Protein AF-A0A1R2AL70-F1 (afdb_monomer_lite)

Secondary structure (DSSP, 8-state):
--S-GGGT--GGG---HHHHHHHHHHHTSB--TTTS---SS-----HHHHTS-SB--S---PPPTT-HHHHHHHHTTS---------SHHHHS--SS--

Structure (mmCIF, N/CA/C/O backbone):
data_AF-A0A1R2AL70-F1
#
_entry.id   AF-A0A1R2AL70-F1
#
loop_
_atom_site.group_PDB
_atom_site.id
_atom_site.type_symbol
_atom_site.label_atom_id
_atom_site.label_alt_id
_atom_site.label_comp_id
_atom_site.label_asym_id
_atom_site.label_entity_id
_atom_site.label_seq_id
_atom_site.pdbx_PDB_ins_code
_atom_site.Cartn_x
_atom_site.Cartn_y
_atom_site.Cartn_z
_atom_site.occupancy
_atom_site.B_iso_or_equiv
_atom_site.auth_seq_id
_atom_site.auth_comp_id
_atom_site.auth_asym_id
_atom_site.auth_atom_id
_atom_site.pdbx_PDB_model_num
ATOM 1 N N . MET A 1 1 ? -10.152 1.666 2.012 1.00 96.62 1 MET A N 1
ATOM 2 C CA . MET A 1 1 ? -11.277 2.057 1.133 1.00 96.62 1 MET A CA 1
ATOM 3 C C . MET A 1 1 ? -12.209 3.032 1.834 1.00 96.62 1 MET A C 1
ATOM 5 O O . MET A 1 1 ? -12.185 4.211 1.509 1.00 96.62 1 MET A O 1
ATOM 9 N N . ASP A 1 2 ? -12.955 2.576 2.838 1.00 98.06 2 ASP A N 1
ATOM 10 C CA . ASP A 1 2 ? -14.049 3.355 3.439 1.00 98.06 2 ASP A CA 1
ATOM 11 C C . ASP A 1 2 ? -13.580 4.586 4.229 1.00 98.06 2 ASP A C 1
ATOM 13 O O . ASP A 1 2 ? -14.243 5.620 4.236 1.00 98.06 2 ASP A O 1
ATOM 17 N N . CYS A 1 3 ? -12.422 4.488 4.888 1.00 97.88 3 CYS A N 1
ATOM 18 C CA . CYS A 1 3 ? -11.975 5.476 5.876 1.00 97.88 3 CYS A CA 1
ATOM 19 C C . CYS A 1 3 ? -10.895 6.449 5.384 1.00 97.88 3 CYS A C 1
ATOM 21 O O . CYS A 1 3 ? -10.671 7.483 6.008 1.00 97.88 3 CYS A O 1
ATOM 23 N N . SER A 1 4 ? -10.231 6.165 4.261 1.00 98.06 4 SER A N 1
ATOM 24 C CA . SER A 1 4 ? -9.079 6.954 3.798 1.00 98.06 4 SER A CA 1
ATOM 25 C C . SER A 1 4 ? -9.448 8.078 2.821 1.00 98.06 4 SER A C 1
ATOM 27 O O . SER A 1 4 ? -8.560 8.647 2.192 1.00 98.06 4 SER A O 1
ATOM 29 N N . ARG A 1 5 ? -10.739 8.407 2.655 1.00 96.69 5 ARG A N 1
ATOM 30 C CA . ARG A 1 5 ? -11.178 9.423 1.677 1.00 96.69 5 ARG A CA 1
ATOM 31 C C . ARG A 1 5 ? -10.672 10.824 1.990 1.00 96.69 5 ARG A C 1
ATOM 33 O O . ARG A 1 5 ? -10.210 11.520 1.096 1.00 96.69 5 ARG A O 1
ATOM 40 N N . ALA A 1 6 ? -10.658 11.188 3.271 1.00 96.75 6 ALA A N 1
ATOM 41 C CA . ALA A 1 6 ? -10.107 12.462 3.737 1.00 96.75 6 ALA A CA 1
ATOM 42 C C . ALA A 1 6 ? -8.599 12.623 3.450 1.00 96.75 6 ALA A C 1
ATOM 44 O O . ALA A 1 6 ? -8.083 13.730 3.529 1.00 96.75 6 ALA A O 1
ATOM 45 N N . TYR A 1 7 ? -7.904 11.535 3.103 1.00 97.44 7 TYR A N 1
ATOM 46 C CA . TYR A 1 7 ? -6.478 11.534 2.776 1.00 97.44 7 TYR A CA 1
ATOM 47 C C . TYR A 1 7 ? -6.223 11.574 1.263 1.00 97.44 7 TYR A C 1
ATOM 49 O O . TYR A 1 7 ? -5.069 11.552 0.858 1.00 97.44 7 TYR A O 1
ATOM 57 N N . GLY A 1 8 ? -7.271 11.633 0.429 1.00 97.50 8 GLY A N 1
ATOM 58 C CA . GLY A 1 8 ? -7.166 11.739 -1.032 1.00 97.50 8 GLY A CA 1
ATOM 59 C C . GLY A 1 8 ? -7.448 10.449 -1.807 1.00 97.50 8 GLY A C 1
ATOM 60 O O . GLY A 1 8 ? -7.349 10.446 -3.030 1.00 97.50 8 GLY A O 1
ATOM 61 N N . ASN A 1 9 ? -7.820 9.357 -1.132 1.00 98.31 9 ASN A N 1
ATOM 62 C CA . ASN A 1 9 ? -8.249 8.126 -1.805 1.00 98.31 9 ASN A CA 1
ATOM 63 C C . ASN A 1 9 ? -9.738 8.180 -2.183 1.00 98.31 9 ASN A C 1
ATOM 65 O O . ASN A 1 9 ? -10.560 8.697 -1.434 1.00 98.31 9 ASN A O 1
ATOM 69 N N . ASN A 1 10 ? -10.123 7.557 -3.294 1.00 97.81 10 ASN A N 1
ATOM 70 C CA . ASN A 1 10 ? -11.489 7.602 -3.830 1.00 97.81 10 ASN A CA 1
ATOM 71 C C . 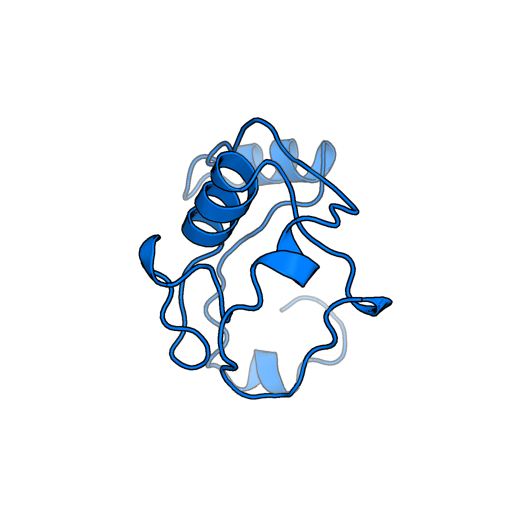ASN A 1 10 ? -12.237 6.264 -3.720 1.00 97.81 10 ASN A C 1
ATOM 73 O O . ASN A 1 10 ? -13.221 6.029 -4.423 1.00 97.81 10 ASN A O 1
ATOM 77 N N . GLY A 1 11 ? -11.804 5.386 -2.811 1.00 96.88 11 GLY A N 1
ATOM 78 C CA . GLY A 1 11 ? -12.407 4.065 -2.645 1.00 96.88 11 GLY A CA 1
ATOM 79 C C . GLY A 1 11 ? -12.286 3.256 -3.936 1.00 96.88 11 GLY A C 1
ATOM 80 O O . GLY A 1 11 ? -11.191 3.130 -4.473 1.00 96.88 11 GLY A O 1
ATOM 81 N N . CYS A 1 12 ? -13.400 2.721 -4.444 1.00 97.62 12 CYS A N 1
ATOM 82 C CA . CYS A 1 12 ? -13.418 1.919 -5.674 1.00 97.62 12 CYS A CA 1
ATOM 83 C C . CYS A 1 12 ? -12.974 2.686 -6.931 1.00 97.62 12 CYS A C 1
ATOM 85 O O . CYS A 1 12 ? -12.645 2.051 -7.922 1.00 97.62 12 CYS A O 1
ATOM 87 N N . ASN A 1 13 ? -12.914 4.020 -6.887 1.00 97.44 13 ASN A N 1
ATOM 88 C CA . ASN A 1 13 ? -12.461 4.850 -8.007 1.00 97.44 13 ASN A CA 1
ATOM 89 C C . ASN A 1 13 ? -10.947 5.146 -7.960 1.00 97.44 13 ASN A C 1
ATOM 91 O O . ASN A 1 13 ? -10.484 6.106 -8.568 1.00 97.44 13 ASN A O 1
ATOM 95 N N . GLY A 1 14 ? -10.181 4.367 -7.191 1.00 97.31 14 GLY A N 1
ATOM 96 C CA . GLY A 1 14 ? -8.723 4.465 -7.119 1.00 97.31 14 GLY A CA 1
ATOM 97 C C . GLY A 1 14 ? -8.186 5.331 -5.976 1.00 97.31 14 GLY A C 1
ATOM 98 O O . GLY A 1 14 ? -8.917 5.845 -5.125 1.00 97.31 14 GLY A O 1
ATOM 99 N N . GLY A 1 15 ? -6.864 5.458 -5.937 1.00 97.25 15 GLY A N 1
ATOM 100 C CA . GLY A 1 15 ? -6.087 6.141 -4.902 1.00 97.25 15 GLY A CA 1
ATOM 101 C C . GLY A 1 15 ? -4.623 5.706 -4.967 1.00 97.25 15 GLY A C 1
ATOM 102 O O . GLY A 1 15 ? -4.282 4.874 -5.806 1.00 97.25 15 GLY A O 1
ATOM 103 N N . PHE A 1 16 ? -3.767 6.219 -4.076 1.00 96.81 16 PHE A N 1
ATOM 104 C CA . PHE A 1 16 ? -2.393 5.715 -3.964 1.00 96.81 16 PHE A CA 1
ATOM 105 C C . PHE A 1 16 ? -2.083 5.178 -2.564 1.00 96.81 16 PHE A C 1
ATOM 107 O O . PHE A 1 16 ? -2.662 5.571 -1.543 1.00 96.81 16 PHE A O 1
ATOM 114 N N . TYR A 1 17 ? -1.131 4.245 -2.521 1.00 95.69 17 TYR A N 1
ATOM 115 C CA . TYR A 1 17 ? -0.681 3.586 -1.294 1.00 95.69 17 TYR A CA 1
ATOM 116 C C . TYR A 1 17 ? -0.148 4.593 -0.263 1.00 95.69 17 TYR A C 1
ATOM 118 O O . TYR A 1 17 ? -0.408 4.449 0.931 1.00 95.69 17 TYR A O 1
ATOM 126 N N . ARG A 1 18 ? 0.497 5.681 -0.711 1.00 96.19 18 ARG A N 1
ATOM 127 C CA . ARG A 1 18 ? 1.018 6.748 0.161 1.00 96.19 18 ARG A CA 1
ATOM 128 C C . ARG A 1 18 ? -0.070 7.399 1.026 1.00 96.19 18 ARG A C 1
ATOM 130 O O . ARG A 1 18 ? 0.150 7.643 2.213 1.00 96.19 18 ARG A O 1
ATOM 137 N N . GLN A 1 19 ? -1.247 7.674 0.459 1.00 97.88 19 GLN A N 1
ATOM 138 C CA . GLN A 1 19 ? -2.392 8.238 1.186 1.00 97.88 19 GLN A CA 1
ATOM 139 C C . GLN A 1 19 ? -2.975 7.225 2.173 1.00 97.88 19 GLN A C 1
ATOM 141 O O . GLN A 1 19 ? -3.410 7.603 3.262 1.00 97.88 19 GLN A O 1
ATOM 146 N N . ALA A 1 20 ? -2.955 5.934 1.827 1.00 97.88 20 ALA A N 1
ATOM 147 C CA . ALA A 1 20 ? -3.368 4.884 2.751 1.00 97.88 20 ALA A CA 1
ATOM 148 C C . ALA A 1 20 ? -2.427 4.812 3.966 1.00 97.88 20 ALA A C 1
ATOM 150 O O . ALA A 1 20 ? -2.911 4.752 5.093 1.00 97.88 20 ALA A O 1
ATOM 151 N N . TYR A 1 21 ? -1.110 4.918 3.769 1.00 98.12 21 TYR A N 1
ATOM 152 C CA . TYR A 1 21 ? -0.155 4.977 4.879 1.00 98.12 21 TYR A CA 1
ATOM 153 C C . TYR A 1 21 ? -0.357 6.208 5.768 1.00 98.12 21 TYR A C 1
ATOM 155 O O . TYR A 1 21 ? -0.349 6.070 6.989 1.00 98.12 21 TYR A O 1
ATOM 163 N N . PHE A 1 22 ? -0.630 7.388 5.195 1.00 98.12 22 PHE A N 1
ATOM 164 C CA . PHE A 1 22 ? -0.986 8.565 6.000 1.00 98.12 22 PHE A CA 1
ATOM 165 C C . PHE A 1 22 ? -2.227 8.326 6.865 1.00 98.12 22 PHE A C 1
ATOM 167 O O . PHE A 1 22 ? -2.221 8.691 8.040 1.00 98.12 22 PHE A O 1
ATOM 174 N N . TYR A 1 23 ? -3.256 7.670 6.318 1.00 98.12 23 TYR A N 1
ATOM 175 C CA . TYR A 1 23 ? -4.421 7.265 7.102 1.00 98.12 23 TYR A CA 1
ATOM 176 C C . TYR A 1 23 ? -4.033 6.333 8.254 1.00 98.12 23 TYR A C 1
ATOM 178 O O . TYR A 1 23 ? -4.443 6.590 9.380 1.00 98.12 23 TYR A O 1
ATOM 186 N N . VAL A 1 24 ? -3.237 5.287 8.007 1.00 98.38 24 VAL A N 1
ATOM 187 C CA . VAL A 1 24 ? -2.849 4.326 9.055 1.00 98.38 24 VAL A CA 1
ATOM 188 C C . VAL A 1 24 ? -2.058 5.010 10.172 1.00 98.38 24 VAL A C 1
ATOM 190 O O . VAL A 1 24 ? -2.359 4.785 11.343 1.00 98.38 24 VAL A O 1
ATOM 193 N N . ILE A 1 25 ? -1.106 5.885 9.830 1.00 98.44 25 ILE A N 1
ATOM 194 C CA . ILE A 1 25 ? -0.318 6.653 10.808 1.00 98.44 25 ILE A CA 1
ATOM 195 C C . ILE A 1 25 ? -1.237 7.548 11.650 1.00 98.44 25 ILE A C 1
ATOM 197 O O . ILE A 1 25 ? -1.193 7.507 12.878 1.00 98.44 25 ILE A O 1
ATOM 201 N N . ALA A 1 26 ? -2.113 8.326 11.009 1.00 97.88 26 ALA A N 1
ATOM 202 C CA . ALA A 1 26 ? -3.008 9.252 11.704 1.00 97.88 26 ALA A CA 1
ATOM 203 C C . ALA A 1 26 ? -4.091 8.536 12.533 1.00 97.88 26 ALA A C 1
ATOM 205 O O . ALA A 1 26 ? -4.441 8.986 13.624 1.00 97.88 26 ALA A O 1
ATOM 206 N N . ASN A 1 27 ? -4.587 7.394 12.050 1.00 97.75 27 ASN A N 1
ATOM 207 C CA . ASN A 1 27 ? -5.508 6.514 12.770 1.00 97.75 27 ASN A CA 1
ATOM 208 C C . ASN A 1 27 ? -4.804 5.710 13.878 1.00 97.75 27 ASN A C 1
ATOM 210 O O . ASN A 1 27 ? -5.483 5.072 14.673 1.00 97.75 27 ASN A O 1
ATOM 214 N N . LYS A 1 28 ? -3.464 5.763 13.956 1.00 98.00 28 LYS A N 1
ATOM 215 C CA . LYS A 1 28 ? -2.598 5.016 14.889 1.00 98.00 28 LYS A CA 1
ATOM 216 C C . LYS A 1 28 ? -2.612 3.497 14.699 1.00 98.00 28 LYS A C 1
ATOM 218 O O . LYS A 1 28 ? -2.120 2.761 15.552 1.00 98.00 28 LYS A O 1
ATOM 223 N N . GLY A 1 29 ? -3.135 3.028 13.573 1.00 98.06 29 GLY A N 1
ATOM 224 C CA . GLY A 1 29 ? -3.199 1.615 13.249 1.00 98.06 29 GLY A CA 1
ATOM 225 C C . GLY A 1 29 ? -4.228 1.279 12.181 1.00 98.06 29 GLY A C 1
ATOM 226 O O . GLY A 1 29 ? -4.947 2.138 11.662 1.00 98.06 29 GLY A O 1
ATOM 227 N N . ILE A 1 30 ? -4.282 -0.005 11.853 1.00 98.38 30 ILE A N 1
ATOM 228 C CA . ILE A 1 30 ? -5.213 -0.607 10.906 1.00 98.38 30 ILE A CA 1
ATOM 229 C C . ILE A 1 30 ? -5.809 -1.878 11.516 1.00 98.38 30 ILE A C 1
ATOM 231 O O . ILE A 1 30 ? -5.136 -2.614 12.238 1.00 98.38 30 ILE A O 1
ATOM 235 N N . ILE A 1 31 ? -7.091 -2.104 11.260 1.00 98.31 31 ILE A N 1
ATOM 236 C CA . ILE A 1 31 ? -7.837 -3.290 11.695 1.00 98.31 31 ILE A CA 1
ATOM 237 C C . ILE A 1 31 ? -7.493 -4.511 10.823 1.00 98.31 31 ILE A C 1
ATOM 239 O O . ILE A 1 31 ? -7.067 -4.357 9.680 1.00 98.31 31 ILE A O 1
ATOM 243 N N . SER A 1 32 ? -7.677 -5.722 11.354 1.00 98.50 32 SER A N 1
ATOM 244 C CA . SER A 1 32 ? -7.524 -6.972 10.601 1.00 98.50 32 SER A CA 1
ATOM 245 C C . SER A 1 32 ? -8.686 -7.233 9.636 1.00 98.50 32 SER A C 1
ATOM 247 O O . SER A 1 32 ? -9.829 -6.856 9.900 1.00 98.50 32 SER A O 1
ATOM 249 N N . GLU A 1 33 ? -8.407 -7.981 8.566 1.00 98.12 33 GLU A N 1
ATOM 250 C CA . GLU A 1 33 ? -9.412 -8.430 7.588 1.00 98.12 33 GLU A CA 1
ATOM 251 C C . GLU A 1 33 ? -10.562 -9.207 8.249 1.00 98.12 33 GLU A C 1
ATOM 253 O O . GLU A 1 33 ? -11.727 -8.969 7.956 1.00 98.12 33 GLU A O 1
ATOM 258 N N . ALA A 1 34 ? -10.265 -10.075 9.222 1.00 98.06 34 ALA A N 1
ATOM 259 C CA . ALA A 1 34 ? -11.291 -10.843 9.934 1.00 98.06 34 ALA A CA 1
ATOM 260 C C . ALA A 1 34 ? -12.325 -9.950 10.654 1.00 98.06 34 ALA A C 1
ATOM 262 O O . ALA A 1 34 ? -13.502 -10.298 10.733 1.00 98.06 34 ALA A O 1
ATOM 263 N N . ASN A 1 35 ? -11.902 -8.782 11.155 1.00 97.81 35 ASN A N 1
ATOM 264 C CA . ASN A 1 35 ? -12.767 -7.863 11.901 1.00 97.81 35 ASN A CA 1
ATOM 265 C C . ASN A 1 35 ? -13.406 -6.783 11.009 1.00 97.81 35 ASN A C 1
ATOM 267 O O . ASN A 1 35 ? -14.474 -6.245 11.347 1.00 97.81 35 ASN A O 1
ATOM 271 N N . TYR A 1 36 ? -12.792 -6.491 9.859 1.00 98.19 36 TYR A N 1
ATOM 272 C CA . TYR A 1 36 ? -13.310 -5.589 8.829 1.00 98.19 36 TYR A CA 1
ATOM 273 C C . TYR A 1 36 ? -13.201 -6.237 7.434 1.00 98.19 36 TYR A C 1
ATOM 275 O O . TYR A 1 36 ? -12.339 -5.840 6.653 1.00 98.19 36 TYR A O 1
ATOM 283 N N . PRO A 1 37 ? -14.073 -7.212 7.105 1.00 97.94 37 PRO A N 1
ATOM 284 C CA . PRO A 1 37 ? -13.972 -7.946 5.846 1.00 97.94 37 PRO A CA 1
ATOM 285 C C . PRO A 1 37 ? -14.210 -7.067 4.620 1.00 97.94 37 PRO A C 1
ATOM 287 O O . PRO A 1 37 ? -15.036 -6.146 4.646 1.00 97.94 37 PRO A O 1
ATOM 290 N N . TYR A 1 38 ? -13.539 -7.394 3.521 1.00 97.50 38 TYR A N 1
ATOM 291 C CA . TYR A 1 38 ? -13.759 -6.768 2.228 1.00 97.50 38 TYR A CA 1
ATOM 292 C C . TYR A 1 38 ? -15.131 -7.137 1.643 1.00 97.50 38 TYR A C 1
ATOM 294 O O . TYR A 1 38 ? -15.528 -8.299 1.611 1.00 97.50 38 TYR A O 1
ATOM 302 N N . ILE A 1 39 ? -15.858 -6.132 1.143 1.00 96.81 39 ILE A N 1
ATOM 303 C CA . ILE A 1 39 ? -17.247 -6.277 0.662 1.00 96.81 39 ILE A CA 1
ATOM 304 C C . ILE A 1 39 ? -17.445 -5.865 -0.804 1.00 96.81 39 ILE A C 1
ATOM 306 O O . ILE A 1 39 ? -18.565 -5.550 -1.200 1.00 96.81 39 ILE A O 1
ATOM 310 N N . THR A 1 40 ? -16.364 -5.778 -1.587 1.00 96.19 40 THR A N 1
ATOM 311 C CA . THR A 1 40 ? -16.382 -5.447 -3.031 1.00 96.19 40 THR A CA 1
ATOM 312 C C . THR A 1 40 ? -17.081 -4.131 -3.414 1.00 96.19 40 THR A C 1
ATOM 314 O O . THR A 1 40 ? -17.445 -3.934 -4.570 1.00 96.19 40 THR A O 1
ATOM 317 N N . ARG A 1 41 ? -17.287 -3.215 -2.463 1.00 97.38 41 ARG A N 1
ATOM 318 C CA . ARG A 1 41 ? -17.836 -1.865 -2.673 1.00 97.38 41 ARG A CA 1
ATOM 319 C C . ARG A 1 41 ? -17.351 -0.924 -1.576 1.00 97.38 41 ARG A C 1
ATOM 321 O O . ARG A 1 41 ? -16.897 -1.380 -0.530 1.00 97.38 41 ARG A O 1
ATOM 328 N N . VAL A 1 42 ? -17.490 0.385 -1.788 1.00 97.50 42 VAL A N 1
ATOM 329 C CA . VAL A 1 42 ? -17.229 1.373 -0.730 1.00 97.50 42 VAL A CA 1
ATOM 330 C C . VAL A 1 42 ? -18.353 1.312 0.301 1.00 97.50 42 VAL A C 1
ATOM 332 O O . VAL A 1 42 ? -19.513 1.563 -0.023 1.00 97.50 42 VAL A O 1
ATOM 335 N N . GLY A 1 43 ? -18.002 0.971 1.537 1.00 96.31 43 GLY A N 1
ATOM 336 C CA . GLY A 1 43 ? -18.887 1.040 2.690 1.00 96.31 43 GLY A CA 1
ATOM 337 C C . GLY A 1 43 ? -18.792 2.380 3.418 1.00 96.31 43 GLY A C 1
ATOM 338 O O . GLY A 1 43 ? -18.014 3.275 3.074 1.00 96.31 43 GLY A O 1
ATOM 339 N N . THR A 1 44 ? -19.585 2.519 4.476 1.00 96.94 44 THR A N 1
ATOM 340 C CA . THR A 1 44 ? -19.416 3.609 5.439 1.00 96.94 44 THR A CA 1
ATOM 341 C C . THR A 1 44 ? -18.270 3.271 6.386 1.00 96.94 44 THR A C 1
ATOM 343 O O . THR A 1 44 ? -18.238 2.178 6.947 1.00 96.94 44 THR A O 1
ATOM 346 N N . CYS A 1 45 ? -17.359 4.220 6.616 1.00 97.75 45 CYS A N 1
ATOM 347 C CA . CYS A 1 45 ? -16.264 4.032 7.566 1.00 97.75 45 CYS A CA 1
ATOM 348 C C . CYS A 1 45 ? -16.789 3.751 8.983 1.00 97.75 45 CYS A C 1
ATOM 350 O O . CYS A 1 45 ? -17.325 4.644 9.645 1.00 97.75 45 CYS A O 1
ATOM 352 N N . ASN A 1 46 ? -16.592 2.525 9.473 1.00 97.69 46 ASN A N 1
ATOM 353 C CA . ASN A 1 46 ? -16.953 2.153 10.838 1.00 97.69 46 ASN A CA 1
ATOM 354 C C . ASN A 1 46 ? -15.797 2.445 11.808 1.00 97.69 46 ASN A C 1
ATOM 356 O O . ASN A 1 46 ? -14.934 1.596 12.033 1.00 97.69 46 ASN A O 1
ATOM 360 N N . LYS A 1 47 ? -15.808 3.641 12.411 1.00 96.00 47 LYS A N 1
ATOM 361 C CA . LYS A 1 47 ? -14.741 4.111 13.313 1.00 96.00 47 LYS A CA 1
ATOM 362 C C . LYS A 1 47 ? -14.537 3.228 14.547 1.00 96.00 47 LYS A C 1
ATOM 364 O O . LYS A 1 47 ? -13.403 3.049 14.974 1.00 96.00 47 LYS A O 1
ATOM 369 N N . THR A 1 48 ? -15.615 2.659 15.088 1.00 97.12 48 THR A N 1
ATOM 370 C CA . THR A 1 48 ? -15.5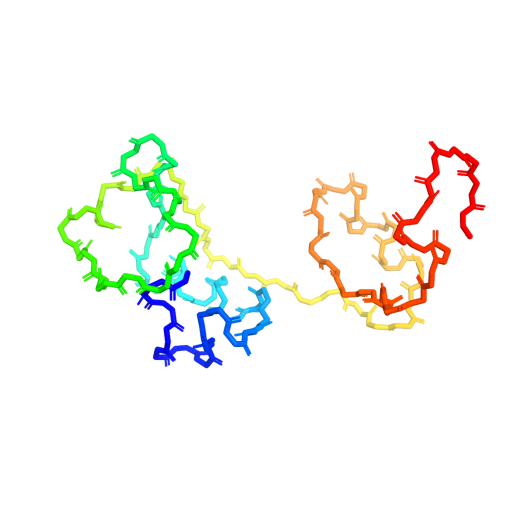73 1.771 16.262 1.00 97.12 48 THR A CA 1
ATOM 371 C C . THR A 1 48 ? -14.864 0.456 15.957 1.00 97.12 48 THR A C 1
ATOM 373 O O . THR A 1 48 ? -14.148 -0.082 16.799 1.00 97.12 48 THR A O 1
ATOM 376 N N . LYS A 1 49 ? -15.044 -0.074 14.744 1.00 97.25 49 LYS A N 1
ATOM 377 C CA . LYS A 1 49 ? -14.263 -1.222 14.285 1.00 97.25 49 LYS A CA 1
ATOM 378 C C . LYS A 1 49 ? -12.826 -0.806 14.003 1.00 97.25 49 LYS A C 1
ATOM 380 O O . LYS A 1 49 ? -11.911 -1.427 14.524 1.00 97.25 49 LYS A O 1
ATOM 385 N N . THR A 1 50 ? -12.602 0.264 13.239 1.00 97.00 50 THR A N 1
ATOM 386 C CA . THR A 1 50 ? -11.241 0.650 12.827 1.00 97.00 50 THR A CA 1
ATOM 387 C C . THR A 1 50 ? -10.336 1.130 13.961 1.00 97.00 50 THR A C 1
ATOM 389 O O . THR A 1 50 ? -9.156 1.342 13.707 1.00 97.00 50 THR A O 1
ATOM 392 N N . SER A 1 51 ? -10.849 1.295 15.185 1.00 96.88 51 SER A N 1
ATOM 393 C CA . SER A 1 51 ? -10.044 1.503 16.396 1.00 96.88 51 SER A CA 1
ATOM 394 C C . SER A 1 51 ? -9.519 0.207 17.032 1.00 96.88 51 SER A C 1
ATOM 396 O O . SER A 1 51 ? -8.737 0.265 17.975 1.00 96.88 51 SER A O 1
ATOM 398 N N . GLN A 1 52 ? -9.941 -0.967 16.553 1.00 97.69 52 GLN A N 1
ATOM 399 C CA . GLN A 1 52 ? -9.440 -2.275 16.988 1.00 97.69 52 GLN A CA 1
ATOM 400 C C . GLN A 1 52 ? -8.221 -2.649 16.138 1.00 97.69 52 GLN A C 1
ATOM 402 O O . GLN A 1 52 ? -8.317 -3.405 15.168 1.00 97.69 52 GLN A O 1
ATOM 407 N N . PHE A 1 53 ? -7.084 -2.032 16.451 1.00 97.88 53 PHE A N 1
ATOM 408 C CA . PHE A 1 53 ? -5.873 -2.144 15.642 1.00 97.88 53 PHE A CA 1
ATOM 409 C C . PHE A 1 53 ? -5.254 -3.542 15.736 1.00 97.88 53 PHE A C 1
ATOM 411 O O . PHE A 1 53 ? -5.016 -4.053 16.826 1.00 97.88 53 PHE A O 1
ATOM 418 N N . ALA A 1 54 ? -4.950 -4.128 14.582 1.00 98.31 54 ALA A N 1
ATOM 419 C CA . ALA A 1 54 ? -4.174 -5.358 14.454 1.00 98.31 54 ALA A CA 1
ATOM 420 C C . ALA A 1 54 ? -2.706 -5.081 14.089 1.00 98.31 54 ALA A C 1
ATOM 422 O O . ALA A 1 54 ? -1.834 -5.887 14.394 1.00 98.31 54 ALA A O 1
ATOM 423 N N . ALA A 1 55 ? -2.431 -3.943 13.445 1.00 98.19 55 ALA A N 1
ATOM 424 C CA . ALA A 1 55 ? -1.085 -3.491 13.111 1.00 98.19 55 ALA A CA 1
ATOM 425 C C . ALA A 1 55 ? -1.012 -1.959 13.099 1.00 98.19 55 ALA A C 1
ATOM 427 O O . ALA A 1 55 ? -2.031 -1.276 12.977 1.00 98.19 55 ALA A O 1
ATOM 428 N N . SER A 1 56 ? 0.197 -1.413 13.193 1.00 98.00 56 SER A N 1
ATOM 429 C CA . SER A 1 56 ? 0.455 0.022 13.094 1.00 98.00 56 SER A CA 1
ATOM 430 C C . SER A 1 56 ? 1.810 0.292 12.444 1.00 98.00 56 SER A C 1
ATOM 432 O O . SER A 1 56 ? 2.689 -0.566 12.411 1.00 98.00 56 SER A O 1
ATOM 434 N N . ILE A 1 57 ? 1.955 1.498 11.902 1.00 97.94 57 ILE A N 1
ATOM 435 C CA . ILE A 1 57 ? 3.213 2.031 11.379 1.00 97.94 57 ILE A CA 1
ATOM 436 C C . ILE A 1 57 ? 3.382 3.454 11.904 1.00 97.94 57 ILE A C 1
ATOM 438 O O . ILE A 1 57 ? 2.396 4.149 12.162 1.00 97.94 57 ILE A O 1
ATOM 442 N N . THR A 1 58 ? 4.626 3.889 12.064 1.00 97.56 58 THR A N 1
ATOM 443 C CA . THR A 1 58 ? 4.954 5.228 12.574 1.00 97.56 58 THR A CA 1
ATOM 444 C C . THR A 1 58 ? 5.422 6.175 11.476 1.00 97.56 58 THR A C 1
ATOM 446 O O . THR A 1 58 ? 5.287 7.388 11.623 1.00 97.56 58 THR A O 1
ATOM 449 N N . ASN A 1 59 ? 5.948 5.646 10.368 1.00 96.50 59 ASN A N 1
ATOM 450 C CA . ASN A 1 59 ? 6.404 6.440 9.237 1.00 96.50 59 ASN A CA 1
ATOM 451 C C . ASN A 1 59 ? 6.128 5.750 7.893 1.00 96.50 59 ASN A C 1
ATOM 453 O O . ASN A 1 59 ? 5.667 4.611 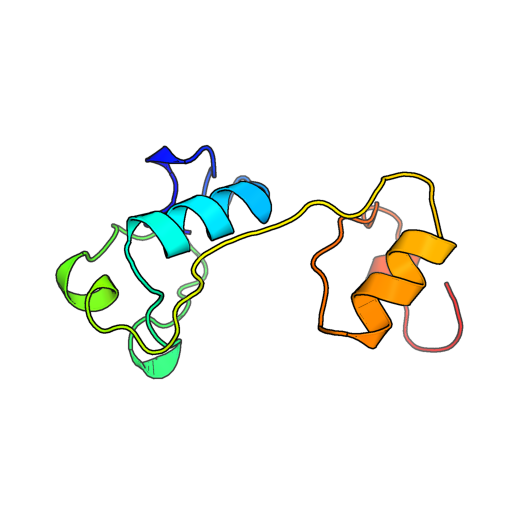7.828 1.00 96.50 59 ASN A O 1
ATOM 457 N N . GLN A 1 60 ? 6.423 6.486 6.827 1.00 95.75 60 GLN A N 1
ATOM 458 C CA . GLN A 1 60 ? 6.608 5.957 5.485 1.00 95.75 60 GLN A CA 1
ATOM 459 C C . GLN A 1 60 ? 7.754 6.713 4.810 1.00 95.75 60 GLN A C 1
ATOM 461 O O . GLN A 1 60 ? 8.003 7.878 5.136 1.00 95.75 60 GLN A O 1
ATOM 466 N N . ALA A 1 61 ? 8.410 6.079 3.845 1.00 95.00 61 ALA A N 1
ATOM 467 C CA . ALA A 1 61 ? 9.447 6.692 3.028 1.00 95.00 61 ALA A CA 1
ATOM 468 C C . ALA A 1 61 ? 9.193 6.403 1.548 1.00 95.00 61 ALA A C 1
ATOM 470 O O . ALA A 1 61 ? 8.636 5.365 1.194 1.00 95.00 61 ALA A O 1
ATOM 471 N N . ASN A 1 62 ? 9.615 7.330 0.689 1.00 95.00 62 ASN A N 1
ATOM 472 C CA . ASN A 1 62 ? 9.637 7.097 -0.747 1.00 95.00 62 ASN A CA 1
ATOM 473 C C . ASN A 1 62 ? 10.991 6.506 -1.128 1.00 95.00 62 ASN A C 1
ATOM 475 O O . ASN A 1 62 ? 12.034 7.027 -0.731 1.00 95.00 62 ASN A O 1
ATOM 479 N N . VAL A 1 63 ? 10.961 5.465 -1.950 1.00 96.25 63 VAL A N 1
ATOM 480 C CA . VAL A 1 63 ? 12.134 5.045 -2.713 1.00 96.25 63 VAL A CA 1
ATOM 481 C C . VAL A 1 63 ? 12.354 6.060 -3.834 1.00 96.25 63 VAL A C 1
ATOM 483 O O . VAL A 1 63 ? 11.388 6.578 -4.398 1.00 96.25 63 VAL A O 1
ATOM 486 N N . ALA A 1 64 ? 13.613 6.370 -4.141 1.00 95.88 64 ALA A N 1
ATOM 487 C CA . ALA A 1 64 ? 13.937 7.221 -5.278 1.00 95.88 64 ALA A CA 1
ATOM 488 C C . ALA A 1 64 ? 13.394 6.592 -6.574 1.00 95.88 64 ALA A C 1
ATOM 490 O O . ALA A 1 64 ? 13.700 5.439 -6.879 1.00 95.88 64 ALA A O 1
ATOM 491 N N . GLY A 1 65 ? 12.575 7.352 -7.306 1.00 94.12 65 GLY A N 1
ATOM 492 C CA . GLY A 1 65 ? 12.069 6.946 -8.617 1.00 94.12 65 GLY A CA 1
ATOM 493 C C . GLY A 1 65 ? 13.201 6.794 -9.631 1.00 94.12 65 GLY A C 1
ATOM 494 O O . GLY A 1 65 ? 14.279 7.359 -9.445 1.00 94.12 65 GLY A O 1
ATOM 495 N N . ASP A 1 66 ? 12.954 6.000 -10.672 1.00 93.81 66 ASP A N 1
ATOM 496 C CA . ASP A 1 66 ? 13.893 5.749 -11.776 1.00 93.81 66 ASP A CA 1
ATOM 497 C C . ASP A 1 66 ? 15.286 5.271 -11.326 1.00 93.81 66 ASP A C 1
ATOM 499 O O . ASP A 1 66 ? 16.292 5.458 -12.009 1.00 93.81 66 ASP A O 1
ATOM 503 N N . ASN A 1 67 ? 15.351 4.625 -10.157 1.00 97.31 67 ASN A N 1
ATOM 504 C CA . ASN A 1 67 ? 16.582 4.116 -9.569 1.00 97.31 67 ASN A CA 1
ATOM 505 C C . ASN A 1 67 ? 16.414 2.641 -9.158 1.00 97.31 67 ASN A C 1
ATOM 507 O O . ASN A 1 67 ? 16.035 2.346 -8.019 1.00 97.31 67 ASN A O 1
ATOM 511 N N . PRO A 1 68 ? 16.709 1.696 -10.071 1.00 96.62 68 PRO A N 1
ATOM 512 C CA . PRO A 1 68 ? 16.572 0.264 -9.811 1.00 96.62 68 PRO A CA 1
ATOM 513 C C . PRO A 1 68 ? 17.387 -0.215 -8.607 1.00 96.62 68 PRO A C 1
ATOM 515 O O . PRO A 1 68 ? 16.911 -1.050 -7.843 1.00 96.62 68 PRO A O 1
ATOM 518 N N . THR A 1 69 ? 18.575 0.352 -8.382 1.00 98.19 69 THR A N 1
ATOM 519 C CA . THR A 1 69 ? 19.417 0.020 -7.225 1.00 98.19 69 THR A CA 1
ATOM 520 C C . THR A 1 69 ? 18.759 0.452 -5.915 1.00 98.19 69 THR A C 1
ATOM 522 O O . THR A 1 69 ? 18.757 -0.303 -4.944 1.00 98.19 69 THR A O 1
ATOM 525 N N . ALA A 1 70 ? 18.156 1.645 -5.873 1.00 98.12 70 ALA A N 1
ATOM 526 C CA . ALA A 1 70 ? 17.415 2.100 -4.697 1.00 98.12 70 ALA A CA 1
ATOM 527 C C . ALA A 1 70 ? 16.202 1.201 -4.415 1.00 98.12 70 ALA A C 1
ATOM 529 O O . ALA A 1 70 ? 15.959 0.852 -3.259 1.00 98.12 70 ALA A O 1
ATOM 530 N N . LEU A 1 71 ? 15.483 0.779 -5.461 1.00 98.00 71 LEU A N 1
ATOM 531 C CA . LEU A 1 71 ? 14.369 -0.159 -5.332 1.00 98.00 71 LEU A CA 1
ATOM 532 C C . LEU A 1 71 ? 14.830 -1.538 -4.849 1.00 98.00 71 LEU A C 1
ATOM 534 O O . LEU A 1 71 ? 14.238 -2.079 -3.918 1.00 98.00 71 LEU A O 1
ATOM 538 N N . GLN A 1 72 ? 15.915 -2.076 -5.407 1.00 98.06 72 GLN A N 1
ATOM 539 C CA . GLN A 1 72 ? 16.495 -3.349 -4.978 1.00 98.06 72 GLN A CA 1
ATOM 540 C C . GLN A 1 72 ? 16.894 -3.310 -3.497 1.00 98.06 72 GLN A C 1
ATOM 542 O O . GLN A 1 72 ? 16.559 -4.222 -2.743 1.00 98.06 72 GLN A O 1
ATOM 547 N N . ASN A 1 73 ? 17.539 -2.226 -3.059 1.00 98.00 73 ASN A N 1
ATOM 548 C CA . ASN A 1 73 ? 17.933 -2.034 -1.663 1.00 98.00 73 ASN A CA 1
ATOM 549 C C . ASN A 1 73 ? 16.731 -1.920 -0.713 1.00 98.00 73 ASN A C 1
ATOM 551 O O . ASN A 1 73 ? 16.811 -2.381 0.426 1.00 98.00 73 ASN A O 1
ATOM 555 N N . ALA A 1 74 ? 15.631 -1.302 -1.153 1.00 97.75 74 ALA A N 1
ATOM 556 C CA . ALA A 1 74 ? 14.406 -1.199 -0.362 1.00 97.75 74 ALA A CA 1
ATOM 557 C C . ALA A 1 74 ? 13.700 -2.558 -0.234 1.00 97.75 74 ALA A C 1
ATOM 559 O O . ALA A 1 74 ? 13.359 -2.976 0.873 1.00 97.75 74 ALA A O 1
ATOM 560 N N . ILE A 1 75 ? 13.558 -3.283 -1.350 1.00 97.38 75 ILE A N 1
ATOM 561 C CA . ILE A 1 75 ? 12.935 -4.615 -1.391 1.00 97.38 75 ILE A CA 1
ATOM 562 C C . ILE A 1 75 ? 13.723 -5.624 -0.547 1.00 97.38 75 ILE A C 1
ATOM 564 O O . ILE A 1 75 ? 13.120 -6.460 0.122 1.00 97.38 75 ILE A O 1
ATOM 568 N N . ALA A 1 76 ? 15.056 -5.529 -0.530 1.00 98.19 76 ALA A N 1
ATOM 569 C CA . ALA A 1 76 ? 15.905 -6.389 0.293 1.00 98.19 76 ALA A CA 1
ATOM 570 C C . ALA A 1 76 ? 15.652 -6.236 1.807 1.00 98.19 76 ALA A C 1
ATOM 572 O O . ALA A 1 76 ? 15.972 -7.144 2.570 1.00 98.19 76 ALA A O 1
ATOM 573 N N . GLN A 1 77 ? 15.090 -5.105 2.248 1.00 97.50 77 GLN A N 1
ATOM 574 C CA . GLN A 1 77 ? 14.798 -4.841 3.660 1.00 97.50 77 GLN A CA 1
ATOM 575 C C . GLN A 1 77 ? 13.362 -5.208 4.037 1.00 97.50 77 GLN A C 1
ATOM 577 O O . GLN A 1 77 ? 13.126 -5.715 5.132 1.00 97.50 77 GLN A O 1
ATOM 582 N N . GLN A 1 78 ? 12.397 -4.932 3.157 1.00 96.75 78 GLN A N 1
ATOM 583 C CA . GLN A 1 78 ? 10.983 -5.190 3.414 1.00 96.75 78 GLN A CA 1
ATOM 584 C C . GLN A 1 78 ? 10.148 -5.160 2.124 1.00 96.75 78 GLN A C 1
ATOM 586 O O . GLN A 1 78 ? 10.526 -4.506 1.146 1.00 96.75 78 GLN A O 1
ATOM 591 N N . PRO A 1 79 ? 8.951 -5.779 2.128 1.00 96.44 79 PRO A N 1
ATOM 592 C CA . PRO A 1 79 ? 7.969 -5.567 1.072 1.00 96.44 79 PRO A CA 1
ATOM 593 C C . PRO A 1 79 ? 7.726 -4.071 0.823 1.00 96.44 79 PRO A C 1
ATOM 595 O O . PRO A 1 79 ? 7.510 -3.295 1.758 1.00 96.44 79 PRO A O 1
ATOM 598 N N . THR A 1 80 ? 7.767 -3.673 -0.448 1.00 96.12 80 THR A N 1
ATOM 599 C CA . THR A 1 80 ? 7.671 -2.276 -0.887 1.00 96.12 80 THR A CA 1
ATOM 600 C C . THR A 1 80 ? 6.505 -2.125 -1.861 1.00 96.12 80 THR A C 1
ATOM 602 O O . THR A 1 80 ? 6.418 -2.863 -2.839 1.00 96.12 80 THR A O 1
ATOM 605 N N . SER A 1 81 ? 5.608 -1.170 -1.602 1.00 96.94 81 SER A N 1
ATOM 606 C CA . SER A 1 81 ? 4.508 -0.847 -2.521 1.00 96.94 81 SER A CA 1
ATOM 607 C C . SER A 1 81 ? 5.025 -0.086 -3.742 1.00 96.94 81 SER A C 1
ATOM 609 O O . SER A 1 81 ? 5.738 0.907 -3.588 1.00 96.94 81 SER A O 1
ATOM 611 N N . VAL A 1 82 ? 4.629 -0.521 -4.939 1.00 95.88 82 VAL A N 1
ATOM 612 C CA . VAL A 1 82 ? 4.994 0.086 -6.230 1.00 95.88 82 VAL A CA 1
ATOM 613 C C . VAL A 1 82 ? 3.762 0.238 -7.123 1.00 95.88 82 VAL A C 1
ATOM 615 O O . VAL A 1 82 ? 2.767 -0.462 -6.935 1.00 95.88 82 VAL A O 1
ATOM 618 N N . SER A 1 83 ? 3.840 1.138 -8.101 1.00 94.88 83 SER A N 1
ATOM 619 C CA . SER A 1 83 ? 2.869 1.240 -9.195 1.00 94.88 83 SER A CA 1
ATOM 620 C C . SER A 1 83 ? 3.483 0.678 -10.473 1.00 94.88 83 SER A C 1
ATOM 622 O O . SER A 1 83 ? 4.655 0.924 -10.748 1.00 94.88 83 SER A O 1
ATOM 624 N N . VAL A 1 84 ? 2.685 -0.043 -11.255 1.00 94.50 84 VAL A N 1
ATOM 625 C CA . VAL A 1 84 ? 3.054 -0.576 -12.572 1.00 94.50 84 VAL A CA 1
ATOM 626 C C . VAL A 1 84 ? 1.937 -0.264 -13.566 1.00 94.50 84 VAL A C 1
ATOM 628 O O . VAL A 1 84 ? 0.772 -0.198 -13.172 1.00 94.50 84 VAL A O 1
ATOM 631 N N . GLU A 1 85 ? 2.286 -0.071 -14.837 1.00 95.31 85 GLU A N 1
ATOM 632 C CA . GLU A 1 85 ? 1.311 0.047 -15.925 1.00 95.31 85 GLU A CA 1
ATOM 633 C C . GLU A 1 85 ? 0.836 -1.359 -16.312 1.00 95.31 85 GLU A C 1
ATOM 635 O O . GLU A 1 85 ? 1.605 -2.149 -16.864 1.00 95.31 85 GLU A O 1
ATOM 640 N N . ALA A 1 86 ? -0.400 -1.694 -15.942 1.00 95.38 86 ALA A N 1
ATOM 641 C CA . ALA A 1 86 ? -0.941 -3.055 -16.015 1.00 95.38 86 ALA A CA 1
ATOM 642 C C . ALA A 1 86 ? -2.161 -3.181 -16.944 1.00 95.38 86 ALA A C 1
ATOM 644 O O . ALA A 1 86 ? -2.862 -4.193 -16.913 1.00 95.38 86 ALA A O 1
ATOM 645 N N . ASP A 1 87 ? -2.438 -2.164 -17.761 1.00 95.38 87 ASP A N 1
ATOM 646 C CA . ASP A 1 87 ? -3.557 -2.157 -18.707 1.00 95.38 87 ASP A CA 1
ATOM 64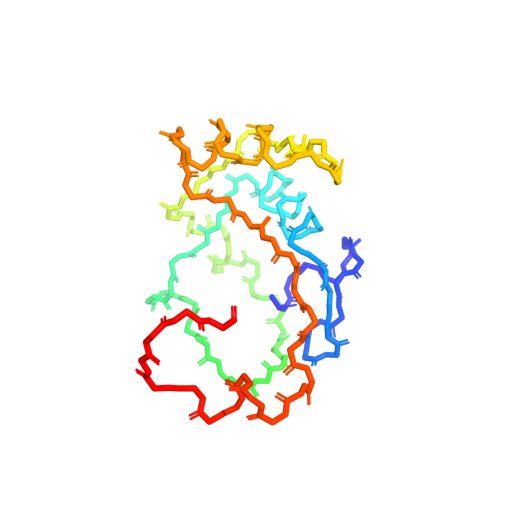7 C C . ASP A 1 87 ? -3.331 -3.070 -19.933 1.00 95.38 87 ASP A C 1
ATOM 649 O O . ASP A 1 87 ? -4.285 -3.456 -20.613 1.00 95.38 87 ASP A O 1
ATOM 653 N N . HIS A 1 88 ? -2.088 -3.493 -20.181 1.00 95.88 88 HIS A N 1
ATOM 654 C CA . HIS A 1 88 ? -1.727 -4.337 -21.318 1.00 95.88 88 HIS A CA 1
ATOM 655 C C . HIS A 1 88 ? -2.172 -5.814 -21.146 1.00 95.88 88 HIS A C 1
ATOM 657 O O . HIS A 1 88 ? -1.970 -6.395 -20.075 1.00 95.88 88 HIS A O 1
ATOM 663 N N . PRO A 1 89 ? -2.679 -6.499 -22.199 1.00 95.62 89 PRO A N 1
ATOM 664 C CA . PRO A 1 89 ? -3.143 -7.896 -22.123 1.00 95.62 89 PRO A CA 1
ATOM 665 C C . PRO A 1 89 ? -2.105 -8.901 -21.612 1.00 95.62 89 PRO A C 1
ATOM 667 O O . PRO A 1 89 ? -2.467 -9.933 -21.049 1.00 95.62 89 PRO A O 1
ATOM 670 N N . ILE A 1 90 ? -0.815 -8.590 -21.782 1.00 95.25 90 ILE A N 1
ATOM 671 C CA . ILE A 1 90 ? 0.276 -9.414 -21.247 1.00 95.25 90 ILE A CA 1
ATOM 672 C C . ILE A 1 90 ? 0.151 -9.593 -19.731 1.00 95.25 90 ILE A C 1
ATOM 674 O O . ILE A 1 90 ? 0.346 -10.699 -19.248 1.00 95.25 90 ILE A O 1
ATOM 678 N N . TRP A 1 91 ? -0.260 -8.556 -18.994 1.00 96.00 91 TRP A N 1
ATOM 679 C CA . TRP A 1 91 ? -0.454 -8.624 -17.547 1.00 96.00 91 TRP A CA 1
ATOM 680 C C . TRP A 1 91 ? -1.698 -9.424 -17.168 1.00 96.00 91 TRP A C 1
ATOM 682 O O . TRP A 1 91 ? -1.669 -10.185 -16.205 1.00 96.00 91 TRP A O 1
ATOM 692 N N . GLN A 1 92 ? -2.781 -9.293 -17.938 1.00 96.00 92 GLN A N 1
ATOM 693 C CA . GLN A 1 92 ? -4.054 -9.971 -17.664 1.00 96.00 92 GLN A CA 1
ATOM 694 C C . GLN A 1 92 ? -3.969 -11.492 -17.864 1.00 96.00 92 GLN A C 1
ATOM 696 O O . GLN A 1 92 ? -4.695 -12.243 -17.213 1.00 96.00 92 GLN A O 1
ATOM 701 N N . HIS A 1 93 ? -3.091 -11.945 -18.766 1.00 95.62 93 HIS A N 1
ATOM 702 C CA . HIS A 1 93 ? -2.951 -13.351 -19.154 1.00 95.62 93 HIS A CA 1
ATOM 703 C C . HIS A 1 93 ? -1.584 -13.959 -18.806 1.00 95.62 93 HIS A C 1
ATOM 705 O O . HIS A 1 93 ? -1.296 -15.083 -19.221 1.00 95.62 93 HIS A O 1
ATOM 711 N N . TYR A 1 94 ? -0.730 -13.240 -18.068 1.00 95.81 94 TYR A N 1
ATOM 712 C CA . TYR A 1 94 ? 0.569 -13.758 -17.645 1.00 95.81 94 TYR A CA 1
ATOM 713 C C . TYR A 1 94 ? 0.400 -15.001 -16.760 1.00 95.81 94 TYR A C 1
ATOM 715 O O . TYR A 1 94 ? -0.441 -15.044 -15.864 1.00 95.81 94 TYR A O 1
ATOM 723 N N . THR A 1 95 ? 1.227 -16.018 -17.007 1.00 96.50 95 THR A N 1
ATOM 724 C CA . THR A 1 95 ? 1.175 -17.305 -16.292 1.00 96.50 95 THR A CA 1
ATOM 725 C C . THR A 1 95 ? 2.523 -17.728 -15.718 1.00 96.50 95 THR A C 1
ATOM 727 O O . THR A 1 95 ? 2.568 -18.257 -14.610 1.00 96.50 95 THR A O 1
ATOM 730 N N . SER A 1 96 ? 3.625 -17.524 -16.447 1.00 96.81 96 SER A N 1
ATOM 731 C CA . SER A 1 96 ? 4.984 -17.851 -15.995 1.00 96.81 96 SER A CA 1
ATOM 732 C C . SER A 1 96 ? 6.048 -17.138 -16.841 1.00 96.81 96 SER A C 1
ATOM 734 O O . SER A 1 96 ? 5.753 -16.664 -17.937 1.00 96.81 96 SER A O 1
ATOM 736 N N . GLY A 1 97 ? 7.288 -17.075 -16.345 1.00 96.25 97 GLY A N 1
ATOM 737 C CA . GLY A 1 97 ? 8.428 -16.434 -17.018 1.00 96.25 97 GLY A CA 1
ATOM 738 C C . GLY A 1 97 ? 8.760 -15.051 -16.455 1.00 96.25 97 GLY A C 1
ATOM 739 O O . GLY A 1 97 ? 8.430 -14.753 -15.313 1.00 96.25 97 GLY A O 1
ATOM 740 N N . THR A 1 98 ? 9.396 -14.196 -17.244 1.00 94.31 98 THR A N 1
ATOM 741 C CA . THR A 1 98 ? 9.603 -12.778 -16.909 1.00 94.31 98 THR A CA 1
A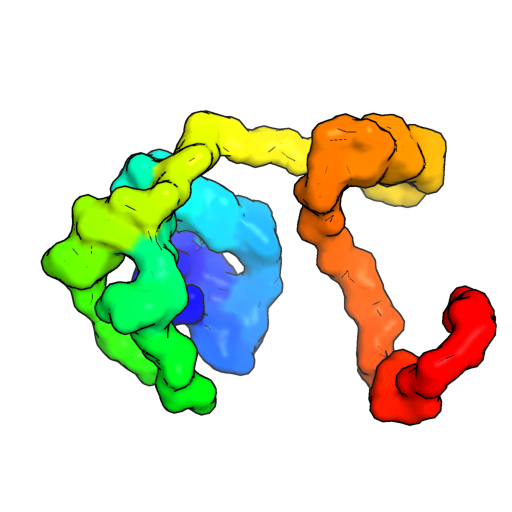TOM 742 C C . THR A 1 98 ? 8.811 -11.952 -17.915 1.00 94.31 98 THR A C 1
ATOM 744 O O . THR A 1 98 ? 8.876 -12.256 -19.106 1.00 94.31 98 THR A O 1
ATOM 747 N N . ILE A 1 99 ? 8.037 -10.976 -17.430 1.00 91.31 99 ILE A N 1
ATOM 748 C CA . ILE A 1 99 ? 7.302 -10.009 -18.266 1.00 91.31 99 ILE A CA 1
ATOM 749 C C . ILE A 1 99 ? 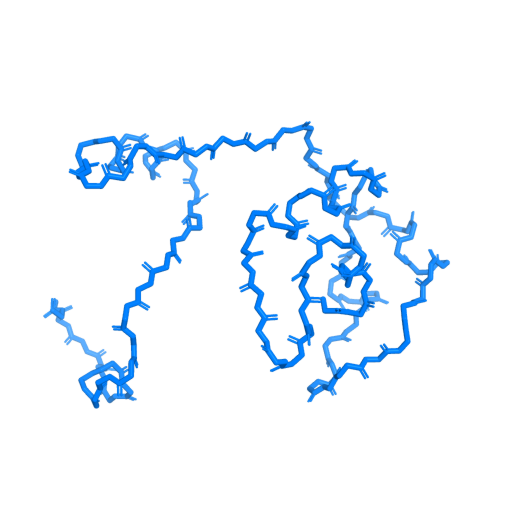8.278 -8.991 -18.851 1.00 91.31 99 ILE A C 1
ATOM 751 O O . ILE A 1 99 ? 9.191 -8.575 -18.100 1.00 91.31 99 ILE A O 1
#

Sequence (99 aa):
MDCSRAYGNNGCNGGFYRQAYFYVIANKGIISEANYPYITRVGTCNKTKTSQFAASITNQANVAGDNPTALQNAIAQQPTSVSVEADHPIWQHYTSGTI

pLDDT: mean 96.95, std 1.25, range [91.31, 98.5]

InterPro domains:
  IPR000668 Peptidase C1A, papain C-terminal [PF00112] (1-98)
  IPR013128 Peptidase C1A [PTHR12411] (1-97)
  IPR038765 Papain-like cysteine peptidase superfamily [SSF54001] (1-98)

Organism: NCBI:txid5963

Foldseek 3Di:
DQQLVVLPADWVVGDDPVSVLVRQQVLQAAADCVQVPDDPGHDHDDNVSRNRHPGGDNDDDDQDPPDVPSVVVVVVVHDDDDDDDQPDVCNVPPDDDDD

Radius of gyration: 16.12 Å; chains: 1; bounding box: 39×30×39 Å